Protein AF-A0A345UGN0-F1 (afdb_monomer_lite)

Structure (mmCIF, N/CA/C/O backbone):
data_AF-A0A345UGN0-F1
#
_entry.id   AF-A0A345UGN0-F1
#
loop_
_atom_site.group_PDB
_atom_site.id
_atom_site.type_symbol
_atom_site.label_atom_id
_atom_site.label_alt_id
_atom_site.label_comp_id
_atom_site.label_asym_id
_atom_site.label_entity_id
_atom_site.label_seq_id
_atom_site.pdbx_PDB_ins_code
_atom_site.Cartn_x
_atom_site.Cartn_y
_atom_site.Cartn_z
_atom_site.occupancy
_atom_site.B_iso_or_equiv
_atom_site.auth_seq_id
_atom_site.auth_comp_id
_atom_site.auth_asym_id
_atom_site.auth_atom_id
_atom_site.pdbx_PDB_model_num
ATOM 1 N N . MET A 1 1 ? -23.509 -15.141 -7.051 1.00 30.62 1 MET A N 1
ATOM 2 C CA . MET A 1 1 ? -23.440 -14.643 -5.660 1.00 30.62 1 MET A CA 1
ATOM 3 C C . MET A 1 1 ? -22.195 -13.784 -5.580 1.00 30.62 1 MET A C 1
ATOM 5 O O . MET A 1 1 ? -21.110 -14.329 -5.714 1.00 30.62 1 MET A O 1
ATOM 9 N N . SER A 1 2 ? -22.355 -12.459 -5.527 1.00 31.75 2 SER A N 1
ATOM 10 C CA . SER A 1 2 ? -21.231 -11.515 -5.488 1.00 31.75 2 SER A CA 1
ATOM 11 C C . SER A 1 2 ? -20.430 -11.784 -4.215 1.00 31.75 2 SER A C 1
ATOM 13 O O . SER A 1 2 ? -20.968 -11.667 -3.113 1.00 31.75 2 SER A O 1
ATOM 15 N N . ALA A 1 3 ? -19.188 -12.245 -4.363 1.00 36.72 3 ALA A N 1
ATOM 16 C CA . ALA A 1 3 ? -18.256 -12.271 -3.252 1.00 36.72 3 ALA A CA 1
ATOM 17 C C . ALA A 1 3 ? -18.043 -10.809 -2.863 1.00 36.72 3 AL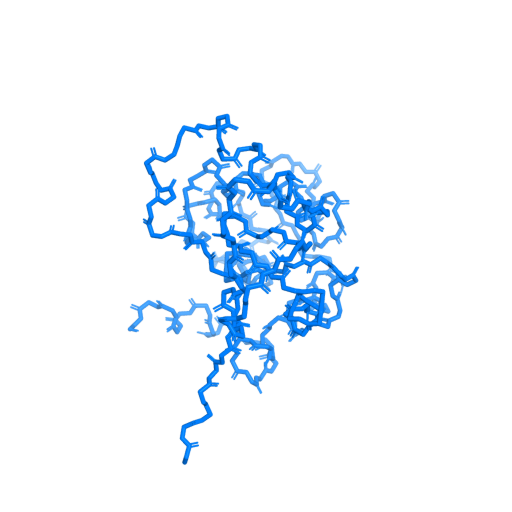A A C 1
ATOM 19 O O . ALA A 1 3 ? -17.457 -10.046 -3.625 1.00 36.72 3 ALA A O 1
ATOM 20 N N . VAL A 1 4 ? -18.600 -10.401 -1.724 1.00 41.44 4 VAL A N 1
ATOM 21 C CA . VAL A 1 4 ? -18.323 -9.086 -1.155 1.00 41.44 4 VAL A CA 1
ATOM 22 C C . VAL A 1 4 ? -16.832 -9.100 -0.831 1.00 41.44 4 VAL A C 1
ATOM 24 O O . VAL A 1 4 ? -16.424 -9.693 0.166 1.00 41.44 4 VAL A O 1
ATOM 27 N N . ALA A 1 5 ? -16.013 -8.541 -1.722 1.00 46.94 5 ALA A N 1
ATOM 28 C CA . ALA A 1 5 ? -14.595 -8.340 -1.486 1.00 46.94 5 ALA A CA 1
ATOM 29 C C . ALA A 1 5 ? -14.494 -7.360 -0.317 1.00 46.94 5 ALA A C 1
ATOM 31 O O . ALA A 1 5 ? -14.673 -6.156 -0.488 1.00 46.94 5 ALA A O 1
ATOM 32 N N . GLN A 1 6 ? -14.356 -7.888 0.901 1.00 52.50 6 GLN A N 1
ATOM 33 C CA . GLN A 1 6 ? -14.428 -7.075 2.103 1.00 52.50 6 GLN A CA 1
ATOM 34 C C . GLN A 1 6 ? -13.127 -7.085 2.888 1.00 52.50 6 GLN A C 1
ATOM 36 O O . GLN A 1 6 ? -12.617 -8.129 3.292 1.00 52.50 6 GLN A O 1
ATOM 41 N N . ALA A 1 7 ? -12.739 -5.846 3.187 1.00 61.25 7 ALA A N 1
ATOM 42 C CA . ALA A 1 7 ? -11.664 -5.376 4.035 1.00 61.25 7 ALA A CA 1
ATOM 43 C C . ALA A 1 7 ? -10.288 -5.382 3.348 1.00 61.25 7 ALA A C 1
ATOM 45 O O . ALA A 1 7 ? -9.485 -6.302 3.460 1.00 61.25 7 ALA A O 1
ATOM 46 N N . TYR A 1 8 ? -10.028 -4.289 2.639 1.00 66.62 8 TYR A N 1
ATOM 47 C CA . TYR A 1 8 ? -8.698 -3.823 2.277 1.00 66.62 8 TYR A CA 1
ATOM 48 C C . TYR A 1 8 ? -8.334 -2.647 3.185 1.00 66.62 8 TYR A C 1
ATOM 50 O O . TYR A 1 8 ? -9.170 -2.073 3.889 1.00 66.62 8 TYR A O 1
ATOM 58 N N . PHE A 1 9 ? -7.051 -2.318 3.206 1.00 81.56 9 PHE A N 1
ATOM 59 C CA . PHE A 1 9 ? -6.600 -1.078 3.804 1.00 81.56 9 PHE A CA 1
ATOM 60 C C . PHE A 1 9 ? -7.017 0.075 2.890 1.00 81.56 9 PHE A C 1
ATOM 62 O O . PHE A 1 9 ? -6.534 0.181 1.766 1.00 81.56 9 PHE A O 1
ATOM 69 N N . GLU A 1 10 ? -7.935 0.905 3.375 1.00 77.12 10 GLU A N 1
ATOM 70 C CA . GLU A 1 10 ? -8.401 2.107 2.687 1.00 77.12 10 GLU A CA 1
ATOM 71 C C . GLU A 1 10 ? -7.826 3.354 3.337 1.00 77.12 10 GLU A C 1
ATOM 73 O O . GLU A 1 10 ? -7.718 3.446 4.566 1.00 77.12 10 GLU A O 1
ATOM 78 N N . TYR A 1 11 ? -7.487 4.331 2.503 1.00 83.19 11 TYR A N 1
ATOM 79 C CA . TYR A 1 11 ? -7.211 5.672 2.982 1.00 83.19 11 TYR A CA 1
ATOM 80 C C . TYR A 1 11 ? -8.526 6.400 3.276 1.00 83.19 11 TYR A C 1
ATOM 82 O O . TYR A 1 11 ? -9.484 6.267 2.512 1.00 83.19 11 TYR A O 1
ATOM 90 N N . PRO A 1 12 ? -8.594 7.192 4.358 1.00 82.19 12 PRO A N 1
ATOM 91 C CA . PRO A 1 12 ? -9.739 8.051 4.610 1.00 82.19 12 PRO A CA 1
ATOM 92 C C . PRO A 1 12 ? -10.007 8.989 3.421 1.00 82.19 12 PRO A C 1
ATOM 94 O O . PRO A 1 12 ? -9.059 9.533 2.849 1.00 82.19 12 PRO A O 1
ATOM 97 N N . PRO A 1 13 ? -11.277 9.266 3.078 1.00 80.81 13 PRO A N 1
ATOM 98 C CA . PRO A 1 13 ? -11.617 10.119 1.935 1.00 80.81 13 PRO A CA 1
ATOM 99 C C . PRO A 1 13 ? -11.110 11.560 2.095 1.00 80.81 13 PRO A C 1
ATOM 101 O O . PRO A 1 13 ? -10.936 12.283 1.120 1.00 80.81 13 PRO A O 1
ATOM 104 N N . ASN A 1 14 ? -10.843 11.987 3.330 1.00 84.00 14 ASN A N 1
ATOM 105 C CA . ASN A 1 14 ? -10.317 13.304 3.662 1.00 84.00 14 ASN A CA 1
ATOM 106 C C . ASN A 1 14 ? -8.777 13.344 3.724 1.00 84.00 14 ASN A C 1
ATOM 108 O O . ASN A 1 14 ? -8.219 14.290 4.270 1.00 84.00 14 ASN A O 1
ATOM 112 N N . ILE A 1 15 ? -8.061 12.349 3.191 1.00 86.06 15 ILE A N 1
ATOM 113 C CA . ILE A 1 15 ? -6.591 12.325 3.253 1.00 86.06 15 ILE A CA 1
ATOM 114 C C . ILE A 1 15 ? -5.936 13.539 2.578 1.00 86.06 15 ILE A C 1
ATOM 116 O O . ILE A 1 15 ? -4.909 14.022 3.040 1.00 86.06 15 ILE A O 1
ATOM 120 N N . GLN A 1 16 ? -6.587 14.079 1.547 1.00 83.75 16 GLN A N 1
ATOM 121 C CA . GLN A 1 16 ? -6.143 15.247 0.781 1.00 83.75 16 GLN A CA 1
ATOM 122 C C . GLN A 1 16 ? -6.120 16.547 1.605 1.00 83.75 16 GLN A C 1
ATOM 124 O O . GLN A 1 16 ? -5.483 17.513 1.202 1.00 83.75 16 GLN A O 1
ATOM 129 N N . VAL A 1 17 ? -6.832 16.598 2.739 1.00 87.31 17 VAL A N 1
ATOM 130 C CA . VAL A 1 17 ? -6.898 17.800 3.591 1.00 87.31 17 VAL A CA 1
ATOM 131 C C . VAL A 1 17 ? -5.969 17.732 4.802 1.00 87.31 17 VAL A C 1
ATOM 133 O O . VAL A 1 17 ? -5.924 18.674 5.590 1.00 87.31 17 VAL A O 1
ATOM 136 N N . LEU A 1 18 ? -5.262 16.616 4.990 1.00 87.62 18 LEU A N 1
ATOM 137 C CA . LEU A 1 18 ? -4.319 16.454 6.091 1.00 87.62 18 LEU A CA 1
ATOM 138 C C . LEU A 1 18 ? -2.998 17.140 5.746 1.00 87.62 18 LEU A C 1
ATOM 140 O O . LEU A 1 18 ? -2.491 17.009 4.634 1.00 87.62 18 LEU A O 1
ATOM 144 N N . ASP A 1 19 ? -2.413 17.842 6.714 1.00 91.38 19 ASP A N 1
ATOM 145 C CA . ASP A 1 19 ? -1.075 18.393 6.546 1.00 91.38 19 ASP A CA 1
ATOM 146 C C . ASP A 1 19 ? -0.017 17.276 6.482 1.00 91.38 19 ASP A C 1
ATOM 148 O O . ASP A 1 19 ? -0.205 16.163 6.989 1.00 91.38 19 ASP A O 1
ATOM 152 N N . LEU A 1 20 ? 1.134 17.592 5.884 1.00 89.94 20 LEU A N 1
ATOM 153 C CA . LEU A 1 20 ? 2.213 16.630 5.671 1.00 89.94 20 LEU A CA 1
ATOM 154 C C . LEU A 1 20 ? 2.709 15.987 6.976 1.00 89.94 20 LEU A C 1
ATOM 156 O O . LEU A 1 20 ? 3.014 14.796 6.989 1.00 89.94 20 LEU A O 1
ATOM 160 N N . ALA A 1 21 ? 2.785 16.732 8.082 1.00 92.38 21 ALA A N 1
ATOM 161 C CA . ALA A 1 21 ? 3.269 16.182 9.346 1.00 92.38 21 ALA A CA 1
ATOM 162 C C . ALA A 1 21 ? 2.272 15.167 9.928 1.00 92.38 21 ALA A C 1
ATOM 164 O O . ALA A 1 21 ? 2.670 14.098 10.411 1.00 92.38 21 ALA A O 1
ATOM 165 N N . THR A 1 22 ? 0.974 15.447 9.813 1.00 90.62 22 THR A N 1
ATOM 166 C CA . THR A 1 22 ? -0.091 14.504 10.169 1.00 90.62 22 THR A CA 1
ATOM 167 C C . THR A 1 22 ? -0.062 13.262 9.276 1.00 90.62 22 THR A C 1
ATOM 169 O O . THR A 1 22 ? -0.125 12.147 9.802 1.00 90.62 22 THR A O 1
ATOM 172 N N . LEU A 1 23 ? 0.115 13.413 7.957 1.00 90.44 23 LEU A N 1
ATOM 173 C CA . LEU A 1 23 ? 0.263 12.282 7.029 1.00 90.44 23 LEU A CA 1
ATOM 174 C C . LEU A 1 23 ? 1.459 11.401 7.410 1.00 90.44 23 LEU A C 1
ATOM 176 O O . LEU A 1 23 ? 1.304 10.195 7.596 1.00 90.44 23 LEU A O 1
ATOM 180 N N . VAL A 1 24 ? 2.639 12.001 7.591 1.00 90.12 24 VAL A N 1
ATOM 181 C CA . VAL A 1 24 ? 3.880 11.291 7.935 1.00 90.12 24 VAL A CA 1
ATOM 182 C C . VAL A 1 24 ? 3.754 10.567 9.273 1.00 90.12 24 VAL A C 1
ATOM 184 O O . VAL A 1 24 ? 4.118 9.395 9.372 1.00 90.12 24 VAL A O 1
ATOM 187 N N . SER A 1 25 ? 3.249 11.239 10.310 1.00 90.44 25 SER A N 1
ATOM 188 C CA . SER A 1 25 ? 3.102 10.628 11.637 1.00 90.44 25 SER A CA 1
ATOM 189 C C . SER A 1 25 ? 2.122 9.456 11.608 1.00 90.44 25 SER A C 1
ATOM 191 O O . SER A 1 25 ? 2.428 8.374 12.109 1.00 90.44 25 SER A O 1
ATOM 193 N N . THR A 1 26 ? 0.985 9.635 10.940 1.00 89.44 26 THR A N 1
ATOM 194 C CA . THR A 1 26 ? -0.048 8.611 10.804 1.00 89.44 26 THR A CA 1
ATOM 195 C C . THR A 1 26 ? 0.447 7.415 9.990 1.00 89.44 26 THR A C 1
ATOM 197 O O . THR A 1 26 ? 0.193 6.270 10.369 1.00 89.44 26 THR A O 1
ATOM 200 N N . TYR A 1 27 ? 1.182 7.672 8.904 1.00 88.94 27 TYR A N 1
ATOM 201 C CA . TYR A 1 27 ? 1.764 6.644 8.046 1.00 88.94 27 TYR A CA 1
ATOM 202 C C . TYR A 1 27 ? 2.842 5.826 8.765 1.00 88.94 27 TYR A C 1
ATOM 204 O O . TYR A 1 27 ? 2.861 4.603 8.657 1.00 88.94 27 TYR A O 1
ATOM 212 N N . ARG A 1 28 ? 3.725 6.476 9.532 1.00 86.56 28 ARG A N 1
ATOM 213 C CA . ARG A 1 28 ? 4.771 5.788 10.310 1.00 86.56 28 ARG A CA 1
ATOM 214 C C . ARG A 1 28 ? 4.189 4.908 11.405 1.00 86.56 28 ARG A C 1
ATOM 216 O O . ARG A 1 28 ? 4.653 3.796 11.602 1.00 86.56 28 ARG A O 1
ATOM 223 N N . GLN A 1 29 ? 3.130 5.378 12.057 1.00 87.12 29 GLN A N 1
ATOM 224 C CA . GLN A 1 29 ? 2.471 4.664 13.150 1.00 87.12 29 GLN A CA 1
ATOM 225 C C . GLN A 1 29 ? 1.524 3.549 12.669 1.00 87.12 29 GLN A C 1
ATOM 227 O O . GLN A 1 29 ? 0.697 3.046 13.440 1.00 87.12 29 GLN A O 1
ATOM 232 N N . ARG A 1 30 ? 1.577 3.173 11.385 1.00 87.94 30 ARG A N 1
ATOM 233 C CA . ARG A 1 30 ? 0.723 2.118 10.838 1.00 87.94 30 ARG A CA 1
ATOM 234 C C . ARG A 1 30 ? 1.113 0.761 11.431 1.00 87.94 30 ARG A C 1
ATOM 236 O O . ARG A 1 30 ? 2.277 0.383 11.470 1.00 87.94 30 ARG A O 1
ATOM 243 N N . GLY A 1 31 ? 0.130 0.011 11.909 1.00 86.12 31 GLY A N 1
ATOM 244 C CA . GLY A 1 31 ? 0.334 -1.310 12.507 1.00 86.12 31 GLY A CA 1
ATOM 245 C C . GLY A 1 31 ? 0.934 -1.303 13.910 1.00 86.12 31 GLY A C 1
ATOM 246 O O . GLY A 1 31 ? 1.031 -2.371 14.518 1.00 86.12 31 GLY A O 1
ATOM 247 N N . GLU A 1 32 ? 1.275 -0.132 14.453 1.00 89.88 32 GLU A N 1
ATOM 248 C CA . GLU A 1 32 ? 1.756 -0.004 15.824 1.00 89.88 32 GLU A CA 1
ATOM 249 C C . GLU A 1 32 ? 0.652 -0.327 16.836 1.00 89.88 32 GLU A C 1
ATOM 251 O O . GLU A 1 32 ? -0.543 -0.097 16.607 1.00 89.88 32 GLU A O 1
ATOM 256 N N . ALA A 1 33 ? 1.060 -0.877 17.980 1.00 90.56 33 ALA A N 1
ATOM 257 C CA . ALA A 1 33 ? 0.146 -1.196 19.062 1.00 90.56 33 ALA A CA 1
ATOM 258 C C . ALA A 1 33 ? -0.350 0.089 19.741 1.00 90.56 33 ALA A C 1
ATOM 260 O O . ALA A 1 33 ? 0.417 0.832 20.346 1.00 90.56 33 ALA A O 1
ATOM 261 N N . PHE A 1 34 ? -1.660 0.303 19.703 1.00 90.75 34 PHE A N 1
ATOM 262 C CA . PHE A 1 34 ? -2.351 1.409 20.348 1.00 90.75 34 PHE A CA 1
ATOM 263 C C . PHE A 1 34 ? -3.189 0.900 21.523 1.00 90.75 34 PHE A C 1
ATOM 265 O O . PHE A 1 34 ? -4.059 0.035 21.356 1.00 90.75 34 PHE A O 1
ATOM 272 N N . SER A 1 35 ? -2.942 1.445 22.714 1.00 93.00 35 SER A N 1
ATOM 273 C CA . SER A 1 35 ? -3.768 1.208 23.899 1.00 93.00 35 SER A CA 1
ATOM 274 C C . SER A 1 35 ? -4.779 2.336 24.032 1.00 93.00 35 SER A C 1
ATOM 276 O O . SER A 1 35 ? -4.386 3.491 24.154 1.00 93.00 35 SER A O 1
ATOM 278 N N . VAL A 1 36 ? -6.067 1.996 24.018 1.00 91.25 36 VAL A N 1
ATOM 279 C CA . VAL A 1 36 ? -7.148 2.989 24.031 1.00 91.25 36 VAL A CA 1
ATOM 280 C C . VAL A 1 36 ? -7.224 3.631 25.422 1.00 91.25 36 VAL A C 1
ATOM 282 O O . VAL A 1 36 ? -7.345 2.892 26.409 1.00 91.25 36 VAL A O 1
ATOM 285 N N . PRO A 1 37 ? -7.136 4.969 25.537 1.00 93.06 37 PRO A N 1
ATOM 286 C CA . PRO A 1 37 ? -7.310 5.659 26.810 1.00 93.06 37 PRO A CA 1
ATOM 287 C C . PRO A 1 37 ? -8.702 5.402 27.412 1.00 93.06 37 PRO A C 1
ATOM 289 O O . PRO A 1 37 ? -9.671 5.298 26.664 1.00 93.06 37 PRO A O 1
ATOM 292 N N . PRO A 1 38 ? -8.863 5.364 28.750 1.00 89.06 38 PRO A N 1
ATOM 293 C CA . PRO A 1 38 ? -10.167 5.111 29.379 1.00 89.06 38 PRO A CA 1
ATOM 294 C C . PRO A 1 38 ? -11.281 6.109 29.019 1.00 89.06 38 PRO A C 1
ATOM 296 O O . PRO A 1 38 ? -12.454 5.776 29.158 1.00 89.06 38 PRO A O 1
ATOM 299 N N . ALA A 1 39 ? -10.924 7.323 28.588 1.00 93.38 39 ALA A N 1
ATOM 300 C CA . ALA A 1 39 ? -11.866 8.368 28.184 1.00 93.38 39 ALA A CA 1
ATOM 301 C C . ALA A 1 39 ? -12.349 8.232 26.727 1.00 93.38 39 ALA A C 1
ATOM 303 O O . ALA A 1 39 ? -13.267 8.940 26.319 1.00 93.38 39 ALA A O 1
ATOM 304 N N . GLU A 1 40 ? -11.740 7.342 25.943 1.00 91.69 40 GLU A N 1
ATOM 305 C CA . GLU A 1 40 ? -12.022 7.175 24.522 1.00 91.69 40 GLU A CA 1
ATOM 306 C C . GLU A 1 40 ? -12.718 5.842 24.248 1.00 91.69 40 GLU A C 1
ATOM 308 O O . GLU A 1 40 ? -12.461 4.822 24.891 1.00 91.69 40 GLU A O 1
ATOM 313 N N . ILE A 1 41 ? -13.590 5.836 23.241 1.00 91.19 41 ILE A N 1
ATOM 314 C CA . ILE A 1 41 ? -14.223 4.619 22.739 1.00 91.19 41 ILE A CA 1
ATOM 315 C C . ILE A 1 41 ? -13.773 4.429 21.301 1.00 91.19 41 ILE A C 1
ATOM 317 O O . ILE A 1 41 ? -14.182 5.156 20.400 1.00 91.19 41 ILE A O 1
ATOM 321 N N . VAL A 1 42 ? -12.956 3.404 21.087 1.00 92.88 42 VAL A N 1
ATOM 322 C CA . VAL A 1 42 ? -12.506 2.994 19.759 1.00 92.88 42 VAL A CA 1
ATOM 323 C C . VAL A 1 42 ? -13.172 1.673 19.403 1.00 92.88 42 VAL A C 1
ATOM 325 O O . VAL A 1 42 ? -13.247 0.758 20.226 1.00 92.88 42 VAL A O 1
ATOM 328 N N . SER A 1 43 ? -13.642 1.553 18.164 1.00 92.88 43 SER A N 1
ATOM 329 C CA . SER A 1 43 ? -14.198 0.310 17.631 1.00 92.88 43 SER A CA 1
ATOM 330 C C . SER A 1 43 ? -13.359 -0.222 16.472 1.00 92.88 43 SER A C 1
ATOM 332 O O . SER A 1 43 ? -12.639 0.516 15.804 1.00 92.88 43 SER A O 1
ATOM 334 N N . CYS A 1 44 ? -13.419 -1.533 16.253 1.00 91.94 44 CYS A N 1
ATOM 335 C CA . CYS A 1 44 ? -12.769 -2.160 15.114 1.00 91.94 44 CYS A CA 1
ATOM 336 C C . CYS A 1 44 ? -13.494 -1.785 13.817 1.00 91.94 44 CYS A C 1
ATOM 338 O O . CYS A 1 44 ? -14.682 -2.076 13.694 1.00 91.94 44 CYS A O 1
ATOM 340 N N . ALA A 1 45 ? -12.769 -1.270 12.824 1.00 89.31 45 ALA A N 1
ATOM 341 C CA . ALA A 1 45 ? -13.323 -0.896 11.522 1.00 89.31 45 ALA A CA 1
ATOM 342 C C . ALA A 1 45 ? -14.054 -2.060 10.820 1.00 89.31 45 ALA A C 1
ATOM 344 O O . ALA A 1 45 ? -15.098 -1.860 10.207 1.00 89.31 45 ALA A O 1
ATOM 345 N N . VAL A 1 46 ? -13.554 -3.294 10.975 1.00 87.19 46 VAL A N 1
ATOM 346 C CA . VAL A 1 46 ? -14.141 -4.497 10.356 1.00 87.19 46 VAL A CA 1
ATOM 347 C C . VAL A 1 46 ? -15.229 -5.118 11.232 1.00 87.19 46 VAL A C 1
ATOM 349 O O . VAL A 1 46 ? -16.364 -5.297 10.807 1.00 87.19 46 VAL A O 1
ATOM 352 N N . THR A 1 47 ? -14.895 -5.469 12.477 1.00 89.06 47 THR A N 1
ATOM 353 C CA . THR A 1 47 ? -15.805 -6.257 13.333 1.00 89.06 47 THR A CA 1
ATOM 354 C C . THR A 1 47 ? -16.819 -5.408 14.095 1.00 89.06 47 THR A C 1
ATOM 356 O O . THR A 1 47 ? -17.727 -5.964 14.710 1.00 89.06 47 THR A O 1
ATOM 359 N N . ARG A 1 48 ? -16.645 -4.079 14.103 1.00 90.75 48 ARG A N 1
ATOM 360 C CA . ARG A 1 48 ? -17.463 -3.095 14.835 1.00 90.75 48 ARG A CA 1
ATOM 361 C C . ARG A 1 48 ? -17.546 -3.326 16.349 1.00 90.75 48 ARG A C 1
ATOM 363 O O . ARG A 1 48 ? -18.424 -2.796 17.021 1.00 90.75 48 ARG A O 1
ATOM 370 N N . ARG A 1 49 ? -16.621 -4.106 16.913 1.00 92.81 49 ARG A N 1
ATOM 371 C CA . ARG A 1 49 ? -16.508 -4.341 18.361 1.00 92.81 49 ARG A CA 1
ATOM 372 C C . ARG A 1 49 ? -15.662 -3.259 19.019 1.00 92.81 49 ARG A C 1
ATOM 374 O O . ARG A 1 49 ? -14.673 -2.829 18.431 1.00 92.81 49 ARG A O 1
ATOM 381 N N . ILE A 1 50 ? -16.012 -2.874 20.245 1.00 94.44 50 ILE A N 1
ATOM 382 C CA . ILE A 1 50 ? -15.215 -1.948 21.065 1.00 94.44 50 ILE A CA 1
ATOM 383 C C . ILE A 1 50 ? -13.871 -2.599 21.415 1.00 94.44 50 ILE A C 1
ATOM 385 O O . ILE A 1 50 ? -13.810 -3.789 21.738 1.00 94.44 50 ILE A O 1
ATOM 389 N N . LEU A 1 51 ? -12.796 -1.818 21.349 1.00 94.25 51 LEU A N 1
ATOM 390 C CA . LEU A 1 51 ? -11.427 -2.263 21.581 1.00 94.25 51 LEU A CA 1
ATOM 391 C C . LEU A 1 51 ? -10.834 -1.590 22.821 1.00 94.25 51 LEU A C 1
ATOM 393 O O . LEU A 1 51 ? -11.027 -0.403 23.049 1.00 94.25 51 LEU A O 1
ATOM 397 N N . LYS A 1 52 ? -10.051 -2.353 23.593 1.00 92.75 52 LYS A N 1
ATOM 398 C CA . LYS A 1 52 ? -9.131 -1.813 24.617 1.00 92.75 52 LYS A CA 1
ATOM 399 C C . LYS A 1 52 ? -7.702 -1.659 24.086 1.00 92.75 52 LYS A C 1
ATOM 401 O O . LYS A 1 52 ? -6.932 -0.835 24.563 1.00 92.75 52 LYS A O 1
ATOM 406 N N . ARG A 1 53 ? -7.348 -2.478 23.093 1.00 93.38 53 ARG A N 1
ATOM 407 C CA . ARG A 1 53 ? -6.077 -2.463 22.365 1.00 93.38 53 ARG A CA 1
ATOM 408 C C . ARG A 1 53 ? -6.349 -2.687 20.887 1.00 93.38 53 ARG A C 1
ATOM 410 O O . ARG A 1 53 ? -7.223 -3.484 20.540 1.00 93.38 53 ARG A O 1
ATOM 417 N N . SER A 1 54 ? -5.602 -2.003 20.036 1.00 92.44 54 SER A N 1
ATOM 418 C CA . SER A 1 54 ? -5.768 -2.068 18.586 1.00 92.44 54 SER A CA 1
ATOM 419 C C . SER A 1 54 ? -4.441 -1.867 17.865 1.00 92.44 54 SER A C 1
ATOM 421 O O . SER A 1 54 ? -3.504 -1.335 18.449 1.00 92.44 54 SER A O 1
ATOM 423 N N . LYS A 1 55 ? -4.382 -2.264 16.598 1.00 92.25 55 LYS A N 1
ATOM 424 C CA . LYS A 1 55 ? -3.420 -1.731 15.631 1.00 92.25 55 LYS A CA 1
ATOM 425 C C . LYS A 1 55 ? -4.123 -0.691 14.778 1.00 92.25 55 LYS A C 1
ATOM 427 O O . LYS A 1 55 ? -5.320 -0.833 14.513 1.00 92.25 55 LYS A O 1
ATOM 432 N N . ARG A 1 56 ? -3.405 0.347 14.363 1.00 89.00 56 ARG A N 1
ATOM 433 C CA . ARG A 1 56 ? -3.995 1.444 13.592 1.00 89.00 56 ARG A CA 1
ATOM 434 C C . ARG A 1 56 ? -3.515 1.420 12.147 1.00 89.00 56 ARG A C 1
ATOM 436 O O . ARG A 1 56 ? -2.322 1.322 11.902 1.00 89.00 56 ARG A O 1
ATOM 443 N N . TRP A 1 57 ? -4.433 1.544 11.200 1.00 89.06 57 TRP A N 1
ATOM 444 C CA . TRP A 1 57 ? -4.140 1.880 9.811 1.00 89.06 57 TRP A CA 1
ATOM 445 C C . TRP A 1 57 ? -4.741 3.240 9.520 1.00 89.06 57 TRP A C 1
ATOM 447 O O . TRP A 1 57 ? -5.957 3.358 9.476 1.00 89.06 57 TRP A O 1
ATOM 457 N N . PHE A 1 58 ? -3.914 4.263 9.356 1.00 87.94 58 PHE A N 1
ATOM 458 C CA . PHE A 1 58 ? -4.371 5.572 8.896 1.00 87.94 58 PHE A CA 1
ATOM 459 C C . PHE A 1 58 ? -5.650 6.122 9.569 1.00 87.94 58 PHE A C 1
ATOM 461 O O . PHE A 1 58 ? -6.618 6.489 8.914 1.00 87.94 58 PHE A O 1
ATOM 468 N N . GLY A 1 59 ? -5.682 6.118 10.908 1.00 84.06 59 GLY A N 1
ATOM 469 C CA . GLY A 1 59 ? -6.846 6.552 11.702 1.00 84.06 59 GLY A CA 1
ATOM 470 C C . GLY A 1 59 ? -7.934 5.486 11.908 1.00 84.06 59 GLY A C 1
ATOM 471 O O . GLY A 1 59 ? -8.753 5.612 12.814 1.00 84.06 59 GLY A O 1
ATOM 472 N N . LEU A 1 60 ? -7.914 4.395 11.144 1.00 88.81 60 LEU A N 1
ATOM 473 C CA . LEU A 1 60 ? -8.788 3.239 11.331 1.00 88.81 60 LEU A CA 1
ATOM 474 C C . LEU A 1 60 ? -8.166 2.249 12.316 1.00 88.81 60 LEU A C 1
ATOM 476 O O . LEU A 1 60 ? -6.978 1.938 12.251 1.00 88.81 60 LEU A O 1
ATOM 480 N N . HIS A 1 61 ? -8.977 1.713 13.222 1.00 91.12 61 HIS A N 1
ATOM 481 C CA . HIS A 1 61 ? -8.508 0.806 14.266 1.00 91.12 61 HIS A CA 1
ATOM 482 C C . HIS A 1 61 ? -8.946 -0.633 14.015 1.00 91.12 61 HIS A C 1
ATOM 484 O O . HIS A 1 61 ? -10.086 -0.914 13.642 1.00 91.12 61 HIS A O 1
ATOM 490 N N . TYR A 1 62 ? -8.044 -1.571 14.284 1.00 91.69 62 TYR A N 1
ATOM 491 C CA . TYR A 1 62 ? -8.252 -2.993 14.051 1.00 91.69 62 TYR A CA 1
ATOM 492 C C . TYR A 1 62 ? -7.901 -3.790 15.301 1.00 91.69 62 TYR A C 1
ATOM 494 O O . TYR A 1 62 ? -6.897 -3.542 15.969 1.00 91.69 62 TYR A O 1
ATOM 502 N N . SER A 1 63 ? -8.723 -4.794 15.610 1.00 92.19 63 SER A N 1
ATOM 503 C CA . SER A 1 63 ? -8.281 -5.874 16.498 1.00 92.19 63 SER A CA 1
ATOM 504 C C . SER A 1 63 ? -7.121 -6.634 15.845 1.00 92.19 63 SER A C 1
ATOM 506 O O . SER A 1 63 ? -7.060 -6.682 14.619 1.00 92.19 63 SER A O 1
ATOM 508 N N . GLN A 1 64 ? -6.261 -7.290 16.630 1.00 90.56 64 GLN A N 1
ATOM 509 C CA . GLN A 1 64 ? -5.148 -8.085 16.088 1.00 90.56 64 GLN A CA 1
ATOM 510 C C . GLN A 1 64 ? -5.626 -9.115 15.049 1.00 90.56 64 GLN A C 1
ATOM 512 O O . GLN A 1 64 ? -5.105 -9.153 13.944 1.00 90.56 64 GLN A O 1
ATOM 517 N N . LYS A 1 65 ? -6.696 -9.865 15.355 1.00 89.88 65 LYS A N 1
ATOM 518 C CA . LYS A 1 65 ? -7.280 -10.845 14.425 1.00 89.88 65 LYS A CA 1
ATOM 519 C C . LYS A 1 65 ? -7.746 -10.208 13.112 1.00 89.88 65 LYS A C 1
ATOM 521 O O . LYS A 1 65 ? -7.578 -10.801 12.056 1.00 89.88 65 LYS A O 1
ATOM 526 N N . ALA A 1 66 ? -8.365 -9.028 13.190 1.00 90.12 66 ALA A N 1
ATOM 527 C CA . ALA A 1 66 ? -8.800 -8.310 11.997 1.00 90.12 66 ALA A CA 1
ATOM 528 C C . ALA A 1 66 ? -7.593 -7.825 11.194 1.00 90.12 66 ALA A C 1
ATOM 530 O O . ALA A 1 66 ? -7.566 -8.045 10.001 1.00 90.12 66 ALA A O 1
ATOM 531 N N . TRP A 1 67 ? -6.586 -7.240 11.847 1.00 89.56 67 TRP A N 1
ATOM 532 C CA . TRP A 1 67 ? -5.353 -6.799 11.197 1.00 89.56 67 TRP A CA 1
ATOM 533 C C . TRP A 1 67 ? -4.662 -7.933 10.436 1.00 89.56 67 TRP A C 1
ATOM 535 O O . TRP A 1 67 ? -4.334 -7.773 9.268 1.00 89.56 67 TRP A O 1
ATOM 545 N N . ASP A 1 68 ? -4.489 -9.087 11.080 1.00 88.31 68 ASP A N 1
ATOM 546 C CA . ASP A 1 68 ? -3.768 -10.220 10.495 1.00 88.31 68 ASP A CA 1
ATOM 547 C C . ASP A 1 68 ? -4.486 -10.788 9.264 1.00 88.31 68 ASP A C 1
ATOM 549 O O . ASP A 1 68 ? -3.836 -11.184 8.303 1.00 88.31 68 ASP A O 1
ATOM 553 N N . ALA A 1 69 ? -5.823 -10.75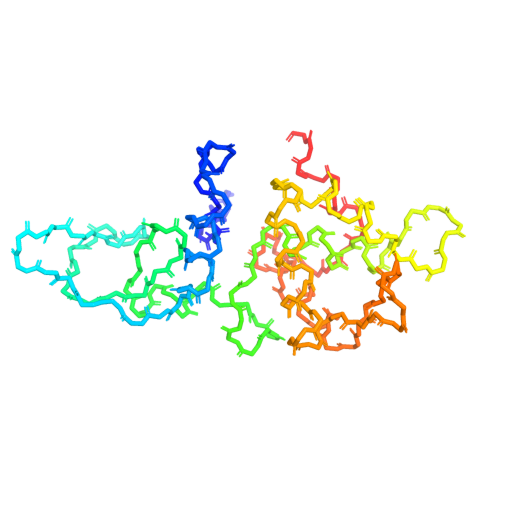5 9.252 1.00 85.12 69 ALA A N 1
ATOM 554 C CA . ALA A 1 69 ? -6.622 -11.158 8.094 1.00 85.12 69 ALA A CA 1
ATOM 555 C C . ALA A 1 69 ? -6.494 -10.196 6.898 1.00 85.12 69 ALA A C 1
ATOM 557 O O . ALA A 1 69 ? -6.818 -10.574 5.776 1.00 85.12 69 ALA A O 1
ATOM 558 N N . LEU A 1 70 ? -6.030 -8.965 7.133 1.00 84.19 70 LEU A N 1
ATOM 559 C CA . LEU A 1 70 ? -5.803 -7.957 6.098 1.00 84.19 70 LEU A CA 1
ATOM 560 C C . LEU A 1 70 ? -4.377 -8.001 5.557 1.00 84.19 70 LEU A C 1
ATOM 562 O O . LEU A 1 70 ? -4.078 -7.284 4.609 1.00 84.19 70 LEU A O 1
ATOM 566 N N . LEU A 1 71 ? -3.468 -8.777 6.143 1.00 87.12 71 LEU A N 1
ATOM 567 C CA . LEU A 1 71 ? -2.098 -8.834 5.648 1.00 87.12 71 LEU A CA 1
ATOM 568 C C . LEU A 1 71 ? -2.053 -9.533 4.290 1.00 87.12 71 LEU A C 1
ATOM 570 O O . LEU A 1 71 ? -2.781 -10.489 4.028 1.00 87.12 71 LEU A O 1
ATOM 574 N N . THR A 1 72 ? -1.199 -9.025 3.407 1.00 86.81 72 THR A N 1
ATOM 575 C CA . THR A 1 72 ? -1.049 -9.600 2.070 1.00 86.81 72 THR A CA 1
ATOM 576 C C . THR A 1 72 ? -0.109 -10.795 2.138 1.00 86.81 72 THR A C 1
ATOM 578 O O . THR A 1 72 ? 0.965 -10.735 2.737 1.00 86.81 72 THR A O 1
ATOM 581 N N . THR A 1 73 ? -0.501 -11.914 1.537 1.00 86.12 73 THR A N 1
ATOM 582 C CA . THR A 1 73 ? 0.415 -13.047 1.386 1.00 86.12 73 THR A CA 1
ATOM 583 C C . THR A 1 73 ? 1.598 -12.622 0.518 1.00 86.12 73 THR A C 1
ATOM 585 O O . THR A 1 73 ? 1.406 -11.950 -0.484 1.00 86.12 73 THR A O 1
ATOM 588 N N . GLY A 1 74 ? 2.823 -12.979 0.905 1.00 84.31 74 GLY A N 1
ATOM 589 C CA . GLY A 1 74 ? 4.021 -12.572 0.163 1.00 84.31 74 GLY A CA 1
ATOM 590 C C . GLY A 1 74 ? 4.544 -11.168 0.489 1.00 84.31 74 GLY A C 1
ATOM 591 O O . GLY A 1 74 ? 5.633 -10.829 0.045 1.00 84.31 74 GLY A O 1
ATOM 592 N N . SER A 1 75 ? 3.843 -10.379 1.316 1.00 85.94 75 SER A N 1
ATOM 593 C CA . SER A 1 75 ? 4.328 -9.066 1.776 1.00 85.94 75 SER A CA 1
ATOM 594 C C . SER A 1 75 ? 5.025 -9.101 3.143 1.00 85.94 75 SER A C 1
ATOM 596 O O . SER A 1 75 ? 5.344 -8.053 3.697 1.00 85.94 75 SER A O 1
ATOM 598 N N . GLU A 1 76 ? 5.226 -10.292 3.721 1.00 83.88 76 GLU A N 1
ATOM 599 C CA . GLU A 1 76 ? 5.903 -10.501 5.017 1.00 83.88 76 GLU A CA 1
ATOM 600 C C . GLU A 1 76 ? 5.348 -9.637 6.162 1.00 83.88 76 GLU A C 1
ATOM 602 O O . GLU A 1 76 ? 6.059 -9.165 7.046 1.00 83.88 76 GLU A O 1
ATOM 607 N N . GLY A 1 77 ? 4.031 -9.433 6.150 1.00 82.06 77 GLY A N 1
ATOM 608 C CA . GLY A 1 77 ? 3.342 -8.640 7.161 1.00 82.06 77 GLY A CA 1
ATOM 609 C C . GLY A 1 77 ? 3.341 -7.138 6.894 1.00 82.06 77 GLY A C 1
ATOM 610 O O . GLY A 1 77 ? 2.797 -6.399 7.714 1.00 82.06 77 GLY A O 1
ATOM 611 N N . TYR A 1 78 ? 3.857 -6.687 5.744 1.00 85.81 78 TYR A N 1
ATOM 612 C CA . TYR A 1 78 ? 3.632 -5.331 5.262 1.00 85.81 78 TYR A CA 1
ATOM 613 C C . TYR A 1 78 ? 2.180 -5.187 4.761 1.00 85.81 78 TYR A C 1
ATOM 615 O O . TYR A 1 78 ? 1.778 -5.856 3.803 1.00 85.81 78 TYR A O 1
ATOM 623 N N . PRO A 1 79 ? 1.353 -4.344 5.390 1.00 86.38 79 PRO A N 1
ATOM 624 C CA . PRO A 1 79 ? 0.003 -4.047 4.916 1.00 86.38 79 PRO A CA 1
ATOM 625 C C . PRO A 1 79 ? 0.036 -3.240 3.606 1.00 86.38 79 PRO A C 1
ATOM 627 O O . PRO A 1 79 ? 0.322 -2.049 3.618 1.00 86.38 79 PRO A O 1
ATOM 630 N N . LEU A 1 80 ? -0.260 -3.885 2.477 1.00 89.50 80 LEU A N 1
ATOM 631 C CA . LEU A 1 80 ? -0.357 -3.218 1.173 1.00 89.50 80 LEU A CA 1
ATOM 632 C C . LEU A 1 80 ? -1.782 -2.681 0.943 1.00 89.50 80 LEU A C 1
ATOM 634 O O . LEU A 1 80 ? -2.756 -3.276 1.414 1.00 89.50 80 LEU A O 1
ATOM 638 N N . THR A 1 81 ? -1.928 -1.582 0.212 1.00 90.44 81 THR A N 1
ATOM 639 C CA . THR A 1 81 ? -3.216 -0.978 -0.173 1.00 90.44 81 THR A CA 1
ATOM 640 C C . THR A 1 81 ? -3.378 -0.968 -1.698 1.00 90.44 81 THR A C 1
ATOM 642 O O . THR A 1 81 ? -2.453 -1.358 -2.416 1.00 90.44 81 THR A O 1
ATOM 645 N N . PRO A 1 82 ? -4.527 -0.509 -2.229 1.00 91.25 82 PRO A N 1
ATOM 646 C CA . PRO A 1 82 ? -4.656 -0.197 -3.651 1.00 91.25 82 PRO A CA 1
ATOM 647 C C . PRO A 1 82 ? -3.568 0.742 -4.196 1.00 91.25 82 PRO A C 1
ATOM 649 O O . PRO A 1 82 ? -3.177 0.600 -5.349 1.00 91.25 82 PRO A O 1
ATOM 652 N N . ALA A 1 83 ? -3.022 1.654 -3.383 1.00 92.56 83 ALA A N 1
ATOM 653 C CA . ALA A 1 83 ? -1.962 2.546 -3.845 1.00 92.56 83 ALA A CA 1
ATOM 654 C C . ALA A 1 83 ? -0.644 1.801 -4.098 1.00 92.56 83 ALA A C 1
ATOM 656 O O . ALA A 1 83 ? -0.012 2.001 -5.136 1.00 92.56 83 ALA A O 1
ATOM 657 N N . GLU A 1 84 ? -0.252 0.888 -3.203 1.00 94.56 84 GLU A N 1
ATOM 658 C CA . GLU A 1 84 ? 0.883 -0.002 -3.451 1.00 94.56 84 GLU A CA 1
ATOM 659 C C . GLU A 1 84 ? 0.623 -0.942 -4.631 1.00 94.56 84 GLU A C 1
ATOM 661 O O . GLU A 1 84 ? 1.555 -1.209 -5.382 1.00 94.56 84 GLU A O 1
ATOM 666 N N . PHE A 1 85 ? -0.618 -1.403 -4.83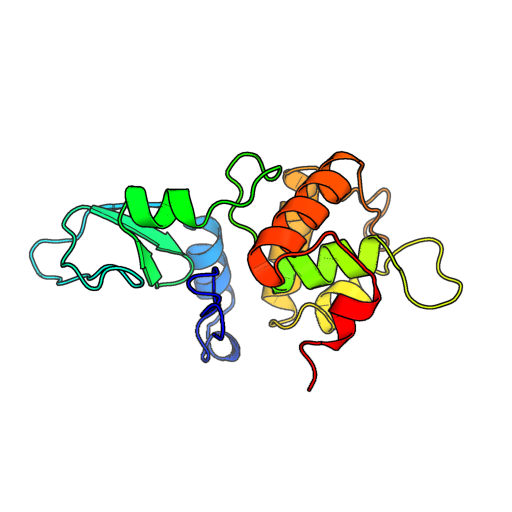9 1.00 95.12 85 PHE A N 1
ATOM 667 C CA . PHE A 1 85 ? -0.973 -2.184 -6.032 1.00 95.12 85 PHE A CA 1
ATOM 668 C C . PHE A 1 85 ? -0.694 -1.399 -7.312 1.00 95.12 85 PHE A C 1
ATOM 670 O O . PHE A 1 85 ? -0.020 -1.913 -8.199 1.00 95.12 85 PHE A O 1
ATOM 677 N N . ASN A 1 86 ? -1.147 -0.146 -7.380 1.00 95.06 86 ASN A N 1
ATOM 678 C CA . ASN A 1 86 ? -0.932 0.707 -8.544 1.00 95.06 86 ASN A CA 1
ATOM 679 C C . ASN A 1 86 ? 0.560 0.953 -8.788 1.00 95.06 86 ASN A C 1
ATOM 681 O O . ASN A 1 86 ? 1.021 0.816 -9.914 1.00 95.06 86 ASN A O 1
ATOM 685 N N . ILE A 1 87 ? 1.341 1.255 -7.746 1.00 96.75 87 ILE A N 1
ATOM 686 C CA . ILE A 1 87 ? 2.786 1.497 -7.894 1.00 96.75 87 ILE A CA 1
ATOM 687 C C . ILE A 1 87 ? 3.521 0.228 -8.345 1.00 96.75 87 ILE A C 1
ATOM 689 O O . ILE A 1 87 ? 4.299 0.281 -9.295 1.00 96.75 87 ILE A O 1
ATOM 693 N N . LEU A 1 88 ? 3.289 -0.907 -7.678 1.00 97.12 88 LEU A N 1
ATOM 694 C CA . LEU A 1 88 ? 3.950 -2.171 -8.012 1.00 97.12 88 LEU A CA 1
ATOM 695 C C . LEU A 1 88 ? 3.526 -2.673 -9.396 1.00 97.12 88 LEU A C 1
ATOM 697 O O . LEU A 1 88 ? 4.370 -3.133 -10.156 1.00 97.12 88 LEU A O 1
ATOM 701 N N . GLY A 1 89 ? 2.245 -2.549 -9.746 1.00 96.12 89 GLY A N 1
ATOM 702 C CA . GLY A 1 89 ? 1.731 -2.942 -11.054 1.00 96.12 89 GLY A CA 1
ATOM 703 C C . GLY A 1 89 ? 2.242 -2.048 -12.183 1.00 96.12 89 GLY A C 1
ATOM 704 O O . GLY A 1 89 ? 2.639 -2.566 -13.220 1.00 96.12 89 GLY A O 1
ATOM 705 N N . LEU A 1 90 ? 2.336 -0.730 -11.972 1.00 95.31 90 LEU A N 1
ATOM 706 C CA . LEU A 1 90 ? 2.984 0.182 -12.924 1.00 95.31 90 LEU A CA 1
ATOM 707 C C . LEU A 1 90 ? 4.487 -0.096 -13.066 1.00 95.31 90 LEU A C 1
ATOM 709 O O . LEU A 1 90 ? 5.056 0.171 -14.116 1.00 95.31 90 LEU A O 1
ATOM 713 N N . ALA A 1 91 ? 5.145 -0.621 -12.029 1.00 96.12 91 ALA A N 1
ATOM 714 C CA . ALA A 1 91 ? 6.542 -1.042 -12.118 1.00 96.12 91 ALA A CA 1
ATOM 715 C C . ALA A 1 91 ? 6.688 -2.395 -12.833 1.00 96.12 91 ALA A C 1
ATOM 717 O O . ALA A 1 91 ? 7.711 -2.636 -13.465 1.00 96.12 91 ALA A O 1
ATOM 718 N N . ALA A 1 92 ? 5.671 -3.262 -12.747 1.00 95.50 92 ALA A N 1
ATOM 719 C CA . ALA A 1 92 ? 5.596 -4.529 -13.477 1.00 95.50 92 ALA A CA 1
ATOM 720 C C . ALA A 1 92 ? 5.315 -4.328 -14.974 1.00 95.50 92 ALA A C 1
ATOM 722 O O . ALA A 1 92 ? 5.814 -5.079 -15.806 1.00 95.50 92 ALA A O 1
ATOM 723 N N . ALA A 1 93 ? 4.497 -3.326 -15.302 1.00 93.06 93 ALA A N 1
ATOM 724 C CA . ALA A 1 93 ? 4.117 -2.959 -16.659 1.00 93.06 93 ALA A CA 1
ATOM 725 C C . ALA A 1 93 ? 4.240 -1.434 -16.847 1.00 93.06 93 ALA A C 1
ATOM 727 O O . ALA A 1 93 ? 3.226 -0.726 -16.803 1.00 93.06 93 ALA A O 1
ATOM 728 N N . PRO A 1 94 ? 5.471 -0.909 -17.012 1.00 89.00 94 PRO A N 1
ATOM 729 C CA . PRO A 1 94 ? 5.687 0.510 -17.266 1.00 89.00 94 PRO A CA 1
ATOM 730 C C . PRO A 1 94 ? 4.956 0.993 -18.533 1.00 89.00 94 PRO A C 1
ATOM 732 O O . PRO A 1 94 ? 4.730 0.198 -19.448 1.00 89.00 94 PRO A O 1
ATOM 735 N N . PRO A 1 95 ? 4.588 2.288 -18.612 1.00 84.44 95 PRO A N 1
ATOM 736 C CA . PRO A 1 95 ? 4.001 2.872 -19.819 1.00 84.44 95 PRO A CA 1
ATOM 737 C C . PRO A 1 95 ? 4.883 2.658 -21.060 1.00 84.44 95 PRO A C 1
ATOM 739 O O . PRO A 1 95 ? 6.105 2.623 -20.941 1.00 84.44 95 PRO A O 1
ATOM 742 N N . GLU A 1 96 ? 4.239 2.539 -22.227 1.00 73.50 96 GLU A N 1
ATOM 743 C CA . GLU A 1 96 ? 4.827 2.162 -23.525 1.00 73.50 96 GLU A CA 1
ATOM 744 C C . GLU A 1 96 ? 6.252 2.711 -23.769 1.00 73.50 96 GLU A C 1
ATOM 746 O O . GLU A 1 96 ? 6.516 3.902 -23.600 1.00 73.50 96 GLU A O 1
ATOM 751 N N . ASP A 1 97 ? 7.154 1.808 -24.178 1.00 69.25 97 ASP A N 1
ATOM 752 C CA . ASP A 1 97 ? 8.584 2.009 -24.484 1.00 69.25 97 ASP A CA 1
ATOM 753 C C . ASP A 1 97 ? 9.512 2.407 -23.315 1.00 69.25 97 ASP A C 1
ATOM 755 O O . ASP A 1 97 ? 10.701 2.653 -23.533 1.00 69.25 97 ASP A O 1
ATOM 759 N N . ALA A 1 98 ? 9.028 2.427 -22.068 1.00 81.75 98 ALA A N 1
ATOM 760 C CA . ALA A 1 98 ? 9.880 2.660 -20.902 1.00 81.75 98 ALA A CA 1
ATOM 761 C C . ALA A 1 98 ? 10.452 1.351 -20.324 1.00 81.75 98 ALA A C 1
ATOM 763 O O . ALA A 1 98 ? 9.716 0.436 -19.963 1.00 81.75 98 ALA A O 1
ATOM 764 N N . GLU A 1 99 ? 11.776 1.289 -20.151 1.00 83.69 99 GLU A N 1
ATOM 765 C CA . GLU A 1 99 ? 12.444 0.171 -19.459 1.00 83.69 99 GLU A CA 1
ATOM 766 C C . GLU A 1 99 ? 12.210 0.188 -17.935 1.00 83.69 99 GLU A C 1
ATOM 768 O O . GLU A 1 99 ? 12.396 -0.829 -17.266 1.00 83.69 99 GLU A O 1
ATOM 773 N N . ALA A 1 100 ? 11.797 1.333 -17.380 1.00 91.06 100 ALA A N 1
ATOM 774 C CA . ALA A 1 100 ? 11.596 1.536 -15.950 1.00 91.06 100 ALA A CA 1
ATOM 775 C C . ALA A 1 100 ? 10.429 2.484 -15.660 1.00 91.06 100 ALA A C 1
ATOM 777 O O . ALA A 1 100 ? 10.116 3.386 -16.442 1.00 91.06 100 ALA A O 1
ATOM 778 N N . LEU A 1 101 ? 9.812 2.334 -14.486 1.00 94.88 101 LEU A N 1
ATOM 779 C CA . LEU A 1 1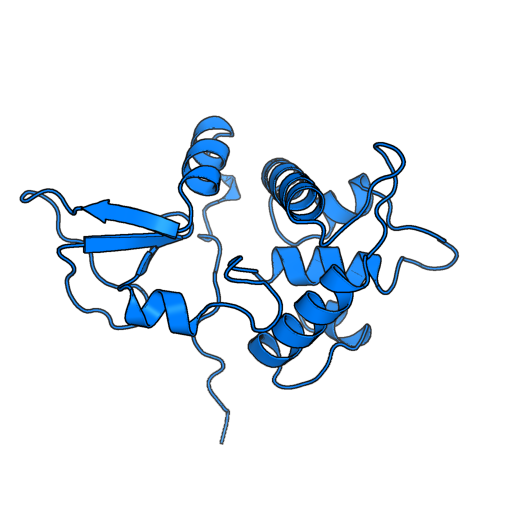01 ? 8.759 3.241 -14.050 1.00 94.88 101 LEU A CA 1
ATOM 780 C C . LEU A 1 101 ? 9.369 4.556 -13.559 1.00 94.88 101 LEU A C 1
ATOM 782 O O . LEU A 1 101 ? 10.061 4.593 -12.540 1.00 94.88 101 LEU A O 1
ATOM 786 N N . ALA A 1 102 ? 9.046 5.661 -14.228 1.00 94.94 102 ALA A N 1
ATOM 787 C CA . ALA A 1 102 ? 9.411 6.986 -13.745 1.00 94.94 102 ALA A CA 1
ATOM 788 C C . ALA A 1 102 ? 8.739 7.275 -12.390 1.00 94.94 102 ALA A C 1
ATOM 790 O O . ALA A 1 102 ? 7.514 7.202 -12.245 1.00 94.94 102 ALA A O 1
ATOM 791 N N . ARG A 1 103 ? 9.531 7.668 -11.392 1.00 94.94 103 ARG A N 1
ATOM 792 C CA . ARG A 1 103 ? 9.075 7.921 -10.020 1.00 94.94 103 ARG A CA 1
ATOM 793 C C . ARG A 1 103 ? 7.967 8.974 -9.956 1.00 94.94 103 ARG A C 1
ATOM 795 O O . ARG A 1 103 ? 6.983 8.791 -9.243 1.00 94.94 103 ARG A O 1
ATOM 802 N N . ASP A 1 104 ? 8.103 10.061 -10.709 1.00 93.94 104 ASP A N 1
ATOM 803 C CA . ASP A 1 104 ? 7.095 11.128 -10.763 1.00 93.94 104 ASP A CA 1
ATOM 804 C C . ASP A 1 104 ? 5.779 10.648 -11.377 1.00 93.94 104 ASP A C 1
ATOM 806 O O . ASP A 1 104 ? 4.700 11.084 -10.970 1.00 93.94 104 ASP A O 1
ATOM 810 N N . PHE A 1 105 ? 5.857 9.726 -12.340 1.00 93.88 105 PHE A N 1
ATOM 811 C CA . PHE A 1 105 ? 4.677 9.094 -12.913 1.00 93.88 105 PHE A CA 1
ATOM 812 C C . PHE A 1 105 ? 3.993 8.197 -11.877 1.00 93.88 105 PHE A C 1
ATOM 814 O O . PHE A 1 105 ? 2.779 8.293 -11.699 1.00 93.88 105 PHE A O 1
ATOM 821 N N . ALA A 1 106 ? 4.761 7.398 -11.131 1.00 94.06 106 ALA A N 1
ATOM 822 C CA . ALA A 1 106 ? 4.240 6.563 -10.050 1.00 94.06 106 ALA A CA 1
ATOM 823 C C . ALA A 1 106 ? 3.510 7.393 -8.981 1.00 94.06 106 ALA A C 1
ATOM 825 O O . ALA A 1 106 ? 2.385 7.071 -8.605 1.00 94.06 106 ALA A O 1
ATOM 826 N N . GLN A 1 107 ? 4.109 8.503 -8.533 1.00 93.62 107 GLN A N 1
ATOM 827 C CA . GLN A 1 107 ? 3.508 9.388 -7.527 1.00 93.62 107 GLN A CA 1
ATOM 828 C C . GLN A 1 107 ? 2.164 9.962 -7.991 1.00 93.62 107 GLN A C 1
ATOM 830 O O . GLN A 1 107 ? 1.213 9.992 -7.215 1.00 93.62 107 GLN A O 1
ATOM 835 N N . LYS A 1 108 ? 2.061 10.376 -9.260 1.00 91.00 108 LYS A N 1
ATOM 836 C CA . LYS A 1 108 ? 0.835 10.972 -9.818 1.00 91.00 108 LYS A CA 1
ATOM 837 C C . LYS A 1 108 ? -0.277 9.956 -10.082 1.00 91.00 108 LYS A C 1
ATOM 839 O O . LYS A 1 108 ? -1.442 10.334 -10.066 1.00 91.00 108 LYS A O 1
ATOM 844 N N . ASN A 1 109 ? 0.072 8.690 -10.314 1.00 91.06 109 ASN A N 1
ATOM 845 C CA . ASN A 1 109 ? -0.873 7.654 -10.745 1.00 91.06 109 ASN A CA 1
ATOM 846 C C . ASN A 1 109 ? -1.126 6.564 -9.689 1.00 91.06 109 ASN A C 1
ATOM 848 O O . ASN A 1 109 ? -1.818 5.590 -9.963 1.00 91.06 109 ASN A O 1
ATOM 852 N N . CYS A 1 110 ? -0.612 6.716 -8.465 1.00 91.19 110 CYS A N 1
ATOM 853 C CA . CYS A 1 110 ? -0.831 5.739 -7.395 1.00 91.19 110 CYS A CA 1
ATOM 854 C C . CYS A 1 110 ? -2.226 5.810 -6.747 1.00 91.19 110 CYS A C 1
ATOM 856 O O . CYS A 1 110 ? -2.588 4.916 -5.989 1.00 91.19 110 CYS A O 1
ATOM 858 N N . GLY A 1 111 ? -3.032 6.837 -7.038 1.00 89.12 111 GLY A N 1
ATOM 859 C CA . GLY A 1 111 ? -4.378 6.987 -6.467 1.00 89.12 111 GLY A CA 1
ATOM 860 C C . GLY A 1 111 ? -4.410 7.618 -5.067 1.00 89.12 111 GLY A C 1
ATOM 861 O O . GLY A 1 111 ? -5.392 7.463 -4.344 1.00 89.12 111 GLY A O 1
ATOM 862 N N . THR A 1 112 ? -3.354 8.335 -4.670 1.00 90.19 112 THR A N 1
ATOM 863 C CA . THR A 1 112 ? -3.311 9.149 -3.441 1.00 90.19 112 THR A CA 1
ATOM 864 C C . THR A 1 112 ? -2.639 10.511 -3.691 1.00 90.19 112 THR A C 1
ATOM 866 O O . THR A 1 112 ? -2.374 10.863 -4.840 1.00 90.19 112 THR A O 1
ATOM 869 N N . THR A 1 113 ? -2.412 11.320 -2.648 1.00 91.19 113 THR A N 1
ATOM 870 C CA . THR A 1 113 ? -1.663 12.587 -2.755 1.00 91.19 113 THR A CA 1
ATOM 871 C C . THR A 1 113 ? -0.215 12.325 -3.188 1.00 91.19 113 THR A C 1
ATOM 873 O O . THR A 1 113 ? 0.343 11.265 -2.893 1.00 91.19 113 THR A O 1
ATOM 876 N N . ALA A 1 114 ? 0.435 13.300 -3.831 1.00 90.00 114 ALA A N 1
ATOM 877 C CA . ALA A 1 114 ? 1.837 13.163 -4.237 1.00 90.00 114 ALA A CA 1
ATOM 878 C C . ALA A 1 114 ? 2.765 12.953 -3.025 1.00 90.00 114 ALA A C 1
ATOM 880 O O . ALA A 1 114 ? 3.674 12.125 -3.064 1.00 90.00 114 ALA A O 1
ATOM 881 N N . GLU A 1 115 ? 2.493 13.643 -1.916 1.00 90.75 115 GLU A N 1
ATOM 882 C CA . GLU A 1 115 ? 3.240 13.524 -0.668 1.00 90.75 115 GLU A CA 1
ATOM 883 C C . GLU A 1 115 ? 3.165 12.112 -0.087 1.00 90.75 115 GLU A C 1
ATOM 885 O O . GLU A 1 115 ? 4.178 11.563 0.349 1.00 90.75 115 GLU A O 1
ATOM 890 N N . LEU A 1 116 ? 1.975 11.503 -0.082 1.00 91.31 116 LEU A N 1
ATOM 891 C CA . LEU A 1 116 ? 1.816 10.142 0.408 1.00 91.31 116 LEU A CA 1
ATOM 892 C C . LEU A 1 116 ? 2.410 9.134 -0.576 1.00 91.31 116 LEU A C 1
ATOM 894 O O . LEU A 1 116 ? 3.077 8.201 -0.139 1.00 91.31 116 LEU A O 1
ATOM 898 N N . GLY A 1 117 ? 2.246 9.351 -1.883 1.00 93.88 117 GLY A N 1
ATOM 899 C CA . GLY A 1 117 ? 2.894 8.549 -2.920 1.00 93.88 117 GLY A CA 1
ATOM 900 C C . GLY A 1 117 ? 4.414 8.505 -2.743 1.00 93.88 117 GLY A C 1
ATOM 901 O O . GLY A 1 117 ? 5.015 7.434 -2.802 1.00 93.88 117 GLY A O 1
ATOM 902 N N . TYR A 1 118 ? 5.037 9.640 -2.417 1.00 93.44 118 TYR A N 1
ATOM 903 C CA . TYR A 1 118 ? 6.462 9.709 -2.096 1.00 93.44 118 TYR A CA 1
ATOM 904 C C . TYR A 1 118 ? 6.842 8.842 -0.881 1.00 93.44 118 TYR A C 1
ATOM 906 O O . TYR A 1 118 ? 7.846 8.125 -0.928 1.00 93.44 118 TYR A O 1
ATOM 914 N N . LEU A 1 119 ? 6.045 8.875 0.196 1.00 93.38 119 LEU A N 1
ATOM 915 C CA . LEU A 1 119 ? 6.265 8.039 1.385 1.00 93.38 119 LEU A CA 1
ATOM 916 C C . LEU A 1 119 ? 6.097 6.548 1.076 1.00 93.38 119 LEU A C 1
ATOM 918 O O . LEU A 1 119 ? 6.912 5.743 1.525 1.00 93.38 119 LEU A O 1
ATOM 922 N N . ILE A 1 120 ? 5.078 6.192 0.290 1.00 94.81 120 ILE A N 1
ATOM 923 C CA . ILE A 1 120 ? 4.807 4.810 -0.111 1.00 94.81 120 ILE A CA 1
ATOM 924 C C . ILE A 1 120 ? 5.966 4.258 -0.938 1.00 94.81 120 ILE A C 1
ATOM 926 O O . ILE A 1 120 ? 6.481 3.192 -0.619 1.00 94.81 120 ILE A O 1
ATOM 930 N N . ILE A 1 121 ? 6.423 4.989 -1.960 1.00 96.44 121 ILE A N 1
ATOM 931 C CA . ILE A 1 121 ? 7.539 4.550 -2.810 1.00 96.44 121 ILE A CA 1
ATOM 932 C C . ILE A 1 121 ? 8.801 4.321 -1.974 1.00 96.44 121 ILE A C 1
ATOM 934 O O . ILE A 1 121 ? 9.466 3.300 -2.136 1.00 96.44 121 ILE A O 1
ATOM 938 N N . ASN A 1 122 ? 9.121 5.237 -1.054 1.00 95.31 122 ASN A N 1
ATOM 939 C CA . ASN A 1 122 ? 10.290 5.084 -0.186 1.00 95.31 122 ASN A CA 1
ATOM 940 C C . ASN A 1 122 ? 10.205 3.844 0.699 1.00 95.31 122 ASN A C 1
ATOM 942 O O . ASN A 1 122 ? 11.201 3.141 0.855 1.00 95.31 122 ASN A O 1
ATOM 946 N N . ASP A 1 123 ? 9.026 3.545 1.236 1.00 94.19 123 ASP A N 1
ATOM 947 C CA . ASP A 1 123 ? 8.831 2.322 2.001 1.00 94.19 123 ASP A CA 1
ATOM 948 C C . ASP A 1 123 ? 8.927 1.083 1.113 1.00 94.19 123 ASP A C 1
ATOM 95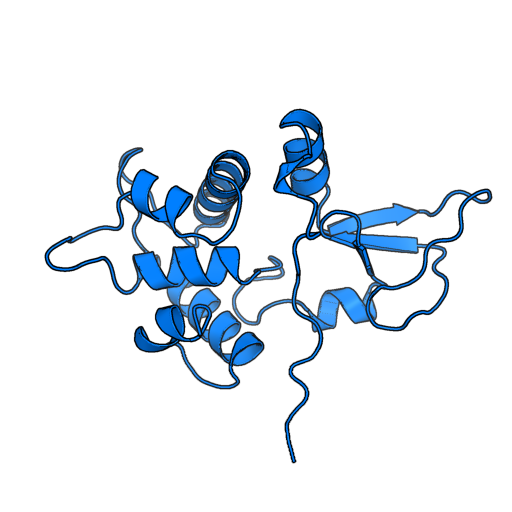0 O O . ASP A 1 123 ? 9.620 0.138 1.473 1.00 94.19 123 ASP A O 1
ATOM 954 N N . LEU A 1 124 ? 8.313 1.074 -0.071 1.00 96.38 124 LEU A N 1
ATOM 955 C CA . LEU A 1 124 ? 8.430 -0.054 -0.999 1.00 96.38 124 LEU A CA 1
ATOM 956 C C . LEU A 1 124 ? 9.895 -0.344 -1.366 1.00 96.38 124 LEU A C 1
ATOM 958 O O . LEU A 1 124 ? 10.268 -1.512 -1.482 1.00 96.38 124 LEU A O 1
ATOM 962 N N . ILE A 1 125 ? 10.735 0.690 -1.474 1.00 96.75 125 ILE A N 1
ATOM 963 C CA . ILE A 1 125 ? 12.188 0.549 -1.638 1.00 96.75 125 ILE A CA 1
ATOM 964 C C . ILE A 1 125 ? 12.839 0.010 -0.356 1.00 96.75 125 ILE A C 1
ATOM 966 O O . ILE A 1 125 ? 13.584 -0.965 -0.408 1.00 96.75 125 ILE A O 1
ATOM 970 N N . GLN A 1 126 ? 12.547 0.596 0.810 1.00 94.50 126 GLN A N 1
ATOM 971 C CA . GLN A 1 126 ? 13.119 0.178 2.097 1.00 94.50 126 GLN A CA 1
ATOM 972 C C . GLN A 1 126 ? 12.797 -1.286 2.434 1.00 94.50 126 GLN A C 1
ATOM 974 O O . GLN A 1 126 ? 13.643 -2.012 2.957 1.00 94.50 126 GLN A O 1
ATOM 979 N N . PHE A 1 127 ? 11.580 -1.729 2.124 1.00 93.69 127 PHE A N 1
ATOM 980 C CA . PHE A 1 127 ? 11.137 -3.110 2.281 1.00 93.69 127 PHE A CA 1
ATOM 981 C C . PHE A 1 127 ? 11.559 -4.004 1.103 1.00 93.69 127 PHE A C 1
ATOM 983 O O . PHE A 1 127 ? 11.291 -5.201 1.126 1.00 93.69 127 PHE A O 1
ATOM 990 N N . GLY A 1 128 ? 12.264 -3.479 0.098 1.00 96.00 128 GLY A N 1
ATOM 991 C CA . GLY A 1 128 ? 12.848 -4.254 -0.997 1.00 96.00 128 GLY A CA 1
ATOM 992 C C . GLY A 1 128 ? 11.840 -4.814 -2.001 1.00 96.00 128 GLY A C 1
ATOM 993 O O . GLY A 1 128 ? 12.165 -5.764 -2.713 1.00 96.00 128 GLY A O 1
ATOM 994 N N . PHE A 1 129 ? 10.624 -4.267 -2.058 1.00 97.12 129 PHE A N 1
ATOM 995 C CA . PHE A 1 129 ? 9.644 -4.573 -3.106 1.00 97.12 129 PHE A CA 1
ATOM 996 C C . PHE A 1 129 ? 9.963 -3.837 -4.411 1.00 97.12 129 PHE A C 1
ATOM 998 O O . PHE A 1 129 ? 9.696 -4.352 -5.494 1.00 97.12 129 PHE A O 1
ATOM 1005 N N . LEU A 1 130 ? 10.576 -2.659 -4.302 1.00 97.62 130 LEU A N 1
ATOM 1006 C CA . LEU A 1 130 ? 11.136 -1.906 -5.417 1.00 97.62 130 LEU A CA 1
ATOM 1007 C C . LEU A 1 130 ? 12.646 -1.744 -5.241 1.00 97.62 130 LEU A C 1
ATOM 1009 O O . LEU A 1 130 ? 13.159 -1.745 -4.121 1.00 97.62 130 LEU A O 1
ATOM 1013 N N . SER A 1 131 ? 13.349 -1.551 -6.349 1.00 97.19 131 SER A N 1
ATOM 1014 C CA . SER A 1 131 ? 14.699 -1.000 -6.364 1.00 97.19 131 SER A CA 1
ATOM 1015 C C . SER A 1 131 ? 14.709 0.318 -7.138 1.00 97.19 131 SER A C 1
ATOM 1017 O O . SER A 1 131 ? 13.901 0.541 -8.037 1.00 97.19 131 SER A O 1
ATOM 1019 N N . SER A 1 132 ? 15.608 1.214 -6.740 1.00 95.81 132 SER A N 1
ATOM 1020 C CA . SER A 1 132 ? 15.765 2.547 -7.327 1.00 95.81 132 SER A CA 1
ATOM 1021 C C . SER A 1 132 ? 17.269 2.791 -7.476 1.00 95.81 132 SER A C 1
ATOM 1023 O O . SER A 1 132 ? 17.896 3.301 -6.548 1.00 95.81 132 SER A O 1
ATOM 1025 N N . PRO A 1 133 ? 17.902 2.324 -8.573 1.00 92.06 133 PRO A N 1
ATOM 1026 C CA . PRO A 1 133 ? 19.337 2.521 -8.811 1.00 92.06 133 PRO A CA 1
ATOM 1027 C C . PRO A 1 133 ? 19.716 4.005 -8.868 1.00 92.06 133 PRO A C 1
ATOM 1029 O O . PRO A 1 133 ? 20.839 4.388 -8.548 1.00 92.06 133 PRO A O 1
ATOM 1032 N N . ASN A 1 134 ? 18.757 4.827 -9.283 1.00 91.19 134 ASN A N 1
ATOM 1033 C CA . ASN A 1 134 ? 18.784 6.277 -9.254 1.00 91.19 134 ASN A CA 1
ATOM 1034 C C . ASN A 1 134 ? 17.469 6.782 -8.629 1.00 91.19 134 ASN A C 1
ATOM 1036 O O . ASN A 1 134 ? 16.528 6.009 -8.454 1.00 91.19 134 ASN A O 1
ATOM 1040 N N . ASP A 1 135 ? 17.390 8.072 -8.304 1.00 87.06 135 ASP A N 1
ATOM 1041 C CA . ASP A 1 135 ? 16.212 8.661 -7.643 1.00 87.06 135 ASP A CA 1
ATOM 1042 C C . ASP A 1 135 ? 14.988 8.826 -8.570 1.00 87.06 135 ASP A C 1
ATOM 1044 O O . ASP A 1 135 ? 13.922 9.248 -8.115 1.00 87.06 135 ASP A O 1
ATOM 1048 N N . TYR A 1 136 ? 15.116 8.508 -9.862 1.00 91.81 136 TYR A N 1
ATOM 1049 C CA . TYR A 1 136 ? 14.120 8.819 -10.892 1.00 91.81 136 TYR A CA 1
ATOM 1050 C C . TYR A 1 136 ? 13.398 7.589 -11.443 1.00 91.81 136 TYR A C 1
ATOM 1052 O O . TYR A 1 136 ? 12.274 7.719 -11.923 1.00 91.81 136 TYR A O 1
ATOM 1060 N N . GLU A 1 137 ? 14.009 6.414 -11.358 1.00 95.38 137 GLU A N 1
ATOM 1061 C CA . GLU A 1 137 ? 13.521 5.173 -11.948 1.00 95.38 137 GLU A CA 1
ATOM 1062 C C . GLU A 1 137 ? 13.270 4.121 -10.877 1.00 95.38 137 GLU A C 1
ATOM 1064 O O . GLU A 1 137 ? 14.084 3.906 -9.978 1.00 95.38 137 GLU A O 1
ATOM 1069 N N . LEU A 1 138 ? 12.140 3.438 -11.011 1.00 97.06 138 LEU A N 1
ATOM 1070 C CA . LEU A 1 138 ? 11.703 2.371 -10.131 1.00 97.06 138 LEU A CA 1
ATOM 1071 C C . LEU A 1 138 ? 11.633 1.068 -10.918 1.00 97.06 138 LEU A C 1
ATOM 1073 O O . LEU A 1 138 ? 11.024 1.004 -11.988 1.00 97.06 138 LEU A O 1
ATOM 1077 N N . TYR A 1 139 ? 12.208 0.024 -10.336 1.00 96.88 139 TYR A N 1
ATOM 1078 C CA . TYR A 1 139 ? 12.190 -1.326 -10.876 1.00 96.88 139 TYR A CA 1
ATOM 1079 C C . TYR A 1 139 ? 11.521 -2.253 -9.872 1.00 96.88 139 TYR A C 1
ATOM 1081 O O . TYR A 1 139 ? 11.784 -2.188 -8.665 1.00 96.88 139 TYR A O 1
ATOM 1089 N N . LEU A 1 140 ? 10.658 -3.133 -10.368 1.00 97.00 140 LEU A N 1
ATOM 1090 C CA . LEU A 1 140 ? 10.071 -4.178 -9.546 1.00 97.00 140 LEU A CA 1
ATOM 1091 C C . LEU A 1 140 ? 11.132 -5.232 -9.213 1.00 97.00 140 LEU A C 1
ATOM 1093 O O . LEU A 1 140 ? 11.914 -5.640 -10.070 1.00 97.00 140 LEU A O 1
ATOM 1097 N N . THR A 1 141 ? 11.182 -5.673 -7.958 1.00 97.62 141 THR A N 1
ATOM 1098 C CA . THR A 1 141 ? 12.050 -6.790 -7.559 1.00 97.62 141 THR A CA 1
ATOM 1099 C C . THR A 1 141 ? 11.279 -8.107 -7.616 1.00 97.62 141 THR A C 1
ATOM 1101 O O . THR A 1 141 ? 10.055 -8.114 -7.521 1.00 97.62 141 THR A O 1
ATOM 1104 N N . ALA A 1 142 ? 11.978 -9.247 -7.628 1.00 96.44 142 ALA A N 1
ATOM 1105 C CA . ALA A 1 142 ? 11.332 -10.561 -7.498 1.00 96.44 142 ALA A CA 1
ATOM 1106 C C . ALA A 1 142 ? 10.467 -10.676 -6.223 1.00 96.44 142 ALA A C 1
ATOM 1108 O O . ALA A 1 142 ? 9.434 -11.340 -6.202 1.00 96.44 142 ALA A O 1
ATOM 1109 N N . ARG A 1 143 ? 10.861 -9.994 -5.138 1.00 95.50 143 ARG A N 1
ATOM 1110 C CA . ARG A 1 143 ? 10.049 -9.916 -3.915 1.00 95.50 143 ARG A CA 1
ATOM 1111 C C . ARG A 1 143 ? 8.797 -9.066 -4.136 1.00 95.50 143 ARG A C 1
ATOM 1113 O O . ARG A 1 143 ? 7.726 -9.424 -3.651 1.00 95.50 143 ARG A O 1
ATOM 1120 N N . GLY A 1 144 ? 8.931 -7.960 -4.865 1.00 97.00 144 GLY A N 1
ATOM 1121 C CA . GLY A 1 144 ? 7.822 -7.118 -5.302 1.00 97.00 144 GLY A CA 1
ATOM 1122 C C . GLY A 1 144 ? 6.814 -7.870 -6.167 1.00 97.00 144 GLY A C 1
ATOM 1123 O O . GLY A 1 144 ? 5.621 -7.730 -5.932 1.00 97.00 144 GLY A O 1
ATOM 1124 N N . GLU A 1 145 ? 7.268 -8.722 -7.087 1.00 96.62 145 GLU A N 1
ATOM 1125 C CA . GLU A 1 145 ? 6.402 -9.572 -7.919 1.00 96.62 145 GLU A CA 1
ATOM 1126 C C . GLU A 1 145 ? 5.546 -10.523 -7.071 1.00 96.62 145 GLU A C 1
ATOM 1128 O O . GLU A 1 145 ? 4.327 -10.586 -7.238 1.00 96.62 145 GLU A O 1
ATOM 1133 N N . ILE A 1 146 ? 6.158 -11.213 -6.102 1.00 96.19 146 ILE A N 1
ATOM 1134 C CA . ILE A 1 146 ? 5.441 -12.113 -5.183 1.00 96.19 146 ILE A CA 1
ATOM 1135 C C . ILE A 1 146 ? 4.406 -11.334 -4.358 1.00 96.19 146 ILE A C 1
ATOM 1137 O O . ILE A 1 146 ? 3.273 -11.789 -4.175 1.00 96.19 146 ILE A O 1
ATOM 1141 N N . ALA A 1 147 ? 4.786 -10.154 -3.860 1.00 95.81 147 ALA A N 1
ATOM 1142 C CA . ALA A 1 147 ? 3.898 -9.291 -3.092 1.00 95.81 147 ALA A CA 1
ATOM 1143 C C . ALA A 1 147 ? 2.742 -8.741 -3.947 1.00 95.81 147 ALA A C 1
ATOM 1145 O O . ALA A 1 147 ? 1.604 -8.714 -3.476 1.00 95.81 147 ALA A O 1
ATOM 1146 N N . LEU A 1 14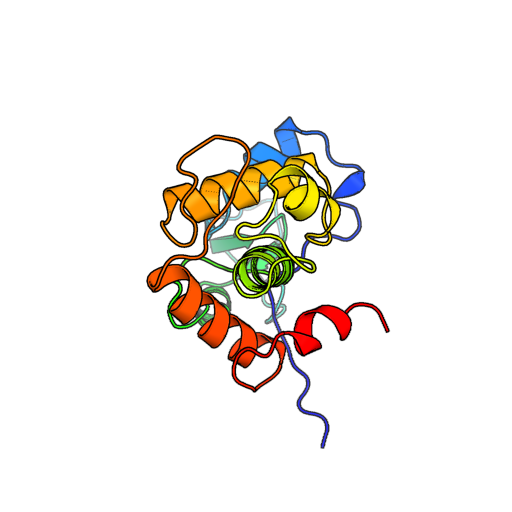8 ? 3.010 -8.354 -5.198 1.00 96.06 148 LEU A N 1
ATOM 1147 C CA . LEU A 1 148 ? 2.023 -7.871 -6.165 1.00 96.06 148 LEU A CA 1
ATOM 1148 C C . LEU A 1 148 ? 1.006 -8.959 -6.514 1.00 96.06 148 LEU A C 1
ATOM 1150 O O . LEU A 1 148 ? -0.193 -8.698 -6.515 1.00 96.06 148 LEU A O 1
ATOM 1154 N N . ASP A 1 149 ? 1.456 -10.190 -6.742 1.00 95.25 149 ASP A N 1
ATOM 1155 C CA . ASP A 1 149 ? 0.571 -11.314 -7.045 1.00 95.25 149 ASP A CA 1
ATOM 1156 C C . ASP A 1 149 ? -0.317 -11.680 -5.840 1.00 95.25 149 ASP A C 1
ATOM 1158 O O . ASP A 1 149 ? -1.532 -11.865 -5.963 1.00 95.25 149 ASP A O 1
ATOM 1162 N N . GLY A 1 150 ? 0.258 -11.698 -4.632 1.00 93.00 150 GLY A N 1
ATOM 1163 C CA . GLY A 1 150 ? -0.509 -11.852 -3.394 1.00 93.00 150 GLY A CA 1
ATOM 1164 C C . GLY A 1 150 ? -1.522 -10.724 -3.177 1.00 93.00 150 GLY A C 1
ATOM 1165 O O . GLY A 1 150 ? -2.648 -10.968 -2.730 1.00 93.00 150 GLY A O 1
ATOM 1166 N N . LEU A 1 151 ? -1.148 -9.492 -3.530 1.00 92.38 151 LEU A N 1
ATOM 1167 C CA . LEU A 1 151 ? -2.015 -8.321 -3.451 1.00 92.38 151 LEU A CA 1
ATOM 1168 C C . LEU A 1 151 ? -3.156 -8.396 -4.464 1.00 92.38 151 LEU A C 1
ATOM 1170 O O . LEU A 1 151 ? -4.304 -8.167 -4.087 1.00 92.38 151 LEU A O 1
ATOM 1174 N N . SER A 1 152 ? -2.856 -8.787 -5.702 1.00 92.75 152 SER A N 1
ATOM 1175 C CA . SER A 1 152 ? -3.840 -8.979 -6.766 1.00 92.75 152 SER A CA 1
ATOM 1176 C C . SER A 1 152 ? -4.895 -10.001 -6.361 1.00 92.75 152 SER A C 1
ATOM 1178 O O . SER A 1 152 ? -6.091 -9.720 -6.425 1.00 92.75 152 SER A O 1
ATOM 1180 N N . ARG A 1 153 ? -4.481 -11.151 -5.811 1.00 91.12 153 ARG A N 1
ATOM 1181 C CA . ARG A 1 153 ? -5.431 -12.171 -5.339 1.00 91.12 153 ARG A CA 1
ATOM 1182 C C . ARG A 1 153 ? -6.306 -11.667 -4.203 1.00 91.12 153 ARG A C 1
ATOM 1184 O O . ARG A 1 153 ? -7.477 -12.028 -4.136 1.00 91.12 153 ARG A O 1
ATOM 1191 N N . ARG A 1 154 ? -5.764 -10.832 -3.315 1.00 87.00 154 ARG A N 1
ATOM 1192 C CA . ARG A 1 154 ? -6.537 -10.247 -2.214 1.00 87.00 154 ARG A CA 1
ATOM 1193 C C . ARG A 1 154 ? -7.541 -9.199 -2.702 1.00 87.00 154 ARG A C 1
ATOM 1195 O O . ARG A 1 154 ? -8.646 -9.160 -2.172 1.00 87.00 154 ARG A O 1
ATOM 1202 N N . LEU A 1 155 ? -7.169 -8.363 -3.673 1.00 86.88 155 LEU A N 1
ATOM 1203 C CA . LEU A 1 155 ? -8.022 -7.281 -4.182 1.00 86.88 155 LEU A CA 1
ATOM 1204 C C . LEU A 1 155 ? -9.037 -7.762 -5.232 1.00 86.88 155 LEU A C 1
ATOM 1206 O O . LEU A 1 155 ? -10.192 -7.347 -5.192 1.00 86.88 155 LEU A O 1
ATOM 1210 N N . TYR A 1 156 ? -8.629 -8.659 -6.131 1.00 88.50 156 TYR A N 1
ATOM 1211 C CA . TYR A 1 156 ? -9.386 -9.051 -7.328 1.00 88.50 156 TYR A CA 1
ATOM 1212 C C . TYR A 1 156 ? -9.685 -10.553 -7.417 1.00 88.50 156 TYR A C 1
ATOM 1214 O O . TYR A 1 156 ? -10.389 -10.992 -8.323 1.00 88.50 156 TYR A O 1
ATOM 1222 N N . GLY A 1 157 ? -9.160 -11.373 -6.502 1.00 89.38 157 GLY A N 1
ATOM 1223 C CA . GLY A 1 157 ? -9.379 -12.825 -6.512 1.00 89.38 157 GLY A CA 1
ATOM 1224 C C . GLY A 1 157 ? -8.584 -13.589 -7.577 1.00 89.38 157 GLY A C 1
ATOM 1225 O O . GLY A 1 157 ? -8.769 -14.797 -7.710 1.00 89.38 157 GLY A O 1
ATOM 1226 N N . THR A 1 158 ? -7.692 -12.922 -8.314 1.00 92.25 158 THR A N 1
ATOM 1227 C CA . THR A 1 158 ? -6.883 -13.508 -9.394 1.00 92.25 158 THR A CA 1
ATOM 1228 C C . THR A 1 158 ? -5.417 -13.070 -9.309 1.00 92.25 158 THR A C 1
ATOM 1230 O O . THR A 1 158 ? -5.084 -12.152 -8.561 1.00 92.25 158 THR A O 1
ATOM 1233 N N . ALA A 1 159 ? -4.529 -13.755 -10.034 1.00 93.69 159 ALA A N 1
ATOM 1234 C CA . ALA A 1 159 ? -3.131 -13.350 -10.183 1.00 93.69 159 ALA A CA 1
ATOM 1235 C C . ALA A 1 159 ? -3.014 -11.950 -10.810 1.00 93.69 159 ALA A C 1
ATOM 1237 O O . ALA A 1 159 ? -3.994 -11.433 -11.349 1.00 93.69 159 ALA A O 1
ATOM 1238 N N . PHE A 1 160 ? -1.849 -11.311 -10.705 1.00 95.38 160 PHE A N 1
ATOM 1239 C CA . PHE A 1 160 ? -1.660 -10.004 -11.340 1.00 95.38 160 PHE A CA 1
ATOM 1240 C C . PHE A 1 160 ? -1.743 -10.104 -12.867 1.00 95.38 160 PHE A C 1
ATOM 1242 O O . PHE A 1 160 ? -1.125 -10.973 -13.477 1.00 95.38 160 PHE A O 1
ATOM 1249 N N . ASP A 1 161 ? -2.487 -9.171 -13.450 1.00 93.94 161 ASP A N 1
ATOM 1250 C CA . ASP A 1 161 ? -2.559 -8.891 -14.877 1.00 93.94 161 ASP A CA 1
ATOM 1251 C C . ASP A 1 161 ? -2.555 -7.364 -15.039 1.00 93.94 161 ASP A C 1
ATOM 1253 O O . ASP A 1 161 ? -3.196 -6.659 -14.252 1.00 93.94 161 ASP A O 1
ATOM 1257 N N . ALA A 1 162 ? -1.819 -6.843 -16.022 1.00 92.38 162 ALA A N 1
ATOM 1258 C CA . ALA A 1 162 ? -1.677 -5.403 -16.226 1.00 92.38 162 ALA A CA 1
ATOM 1259 C C . ALA A 1 162 ? -3.021 -4.710 -16.514 1.00 92.38 162 ALA A C 1
ATOM 1261 O O . ALA A 1 162 ? -3.194 -3.542 -16.160 1.00 92.38 162 ALA A O 1
ATOM 1262 N N . GLU A 1 163 ? -4.005 -5.423 -17.074 1.00 91.06 163 GLU A N 1
ATOM 1263 C CA . GLU A 1 163 ? -5.353 -4.894 -17.297 1.00 91.06 163 GLU A CA 1
ATOM 1264 C C . GLU A 1 163 ? -6.050 -4.500 -15.984 1.00 91.06 163 GLU A C 1
ATOM 1266 O O . GLU A 1 163 ? -6.862 -3.571 -15.967 1.00 91.06 163 GLU A O 1
ATOM 1271 N N . LEU A 1 164 ? -5.692 -5.132 -14.856 1.00 90.44 164 LEU A N 1
ATOM 1272 C CA . LEU A 1 164 ? -6.250 -4.834 -13.529 1.00 90.44 164 LEU A CA 1
ATOM 1273 C C . LEU A 1 164 ? -5.952 -3.409 -13.048 1.00 90.44 164 LEU A C 1
ATOM 1275 O O . LEU A 1 164 ? -6.682 -2.900 -12.197 1.00 90.44 164 LEU A O 1
ATOM 1279 N N . LEU A 1 165 ? -4.931 -2.740 -13.598 1.00 88.00 165 LEU A N 1
ATOM 1280 C CA . LEU A 1 165 ? -4.643 -1.331 -13.303 1.00 88.00 165 LEU A CA 1
ATOM 1281 C C . LEU A 1 165 ? -5.763 -0.392 -13.778 1.00 88.00 165 LEU A C 1
ATOM 1283 O O . LEU A 1 165 ? -5.964 0.675 -13.200 1.00 88.00 165 LEU A O 1
ATOM 1287 N N . TRP A 1 166 ? -6.527 -0.798 -14.793 1.00 83.50 166 TRP A N 1
ATOM 1288 C CA . TRP A 1 166 ? -7.579 0.024 -15.395 1.00 83.50 166 TRP A CA 1
ATOM 1289 C C . TRP A 1 166 ? -8.966 -0.236 -14.795 1.00 83.50 166 TRP A C 1
ATOM 1291 O O . TRP A 1 166 ? -9.846 0.615 -14.905 1.00 83.50 166 TRP A O 1
ATOM 1301 N N . TYR A 1 167 ? -9.156 -1.352 -14.082 1.00 73.50 167 TYR A N 1
ATOM 1302 C CA . TYR A 1 167 ? -10.431 -1.696 -13.433 1.00 73.50 167 TYR A CA 1
ATOM 1303 C C . TYR A 1 167 ? -10.843 -0.728 -12.311 1.00 73.50 167 TYR A C 1
ATOM 1305 O O . TYR A 1 167 ? -12.020 -0.662 -11.971 1.00 73.50 167 TYR A O 1
ATOM 1313 N N . GLN A 1 168 ? -9.910 0.030 -11.723 1.00 54.12 168 GLN A N 1
ATOM 1314 C CA . GLN A 1 168 ? -10.230 1.012 -10.674 1.00 54.12 168 GLN A CA 1
ATOM 1315 C C . GLN A 1 168 ? -10.764 2.351 -11.209 1.00 54.12 168 GLN A C 1
ATOM 1317 O O . GLN A 1 168 ? -11.169 3.194 -10.410 1.00 54.12 168 GLN A O 1
ATOM 1322 N N . GLN A 1 169 ? -10.750 2.574 -12.529 1.00 43.94 169 GLN A N 1
ATOM 1323 C CA . GLN A 1 169 ? -11.144 3.852 -13.141 1.00 43.94 169 GLN A CA 1
ATOM 1324 C C . GLN A 1 169 ? -12.583 3.871 -13.691 1.00 43.94 169 GLN A C 1
ATOM 1326 O O . GLN A 1 169 ? -13.010 4.899 -14.220 1.00 43.94 169 GLN A O 1
ATOM 1331 N N . SER A 1 170 ? -13.328 2.766 -13.569 1.00 31.31 170 SER A N 1
ATOM 1332 C CA . SER A 1 170 ? -14.706 2.597 -14.068 1.00 31.31 170 SER A CA 1
ATOM 1333 C C . SER A 1 170 ? -15.755 2.545 -12.965 1.00 31.31 170 SER A C 1
ATOM 1335 O O . SER A 1 170 ? -15.524 1.785 -11.998 1.00 31.31 170 SER A O 1
#

Radius of gyration: 16.47 Å; chains: 1; bounding box: 43×33×54 Å

Organism: NCBI:txid1457365

pLDDT: mean 87.74, std 12.5, range [30.62, 97.62]

Secondary structure (DSSP, 8-state):
------------TTGGGS-HHHHHHHHHTTT-EEEPPTT--EE-TTT--EESEEEEETTEEE-HHHHHHTSPTTTTT----HHHHHHHHHHHS-STT-SSEEHHHHHHHSSS-HHHHHHHHHHHHHTTSEE-SSSSEEEE-HHHHHHHHHHHHHHHSS---GGGGTGGG-

Sequence (170 aa):
MSAVAQAYFEYPPNIQVLDLATLVSTYRQRGEAFSVPPAEIVSCAVTRRILKRSKRWFGLHYSQKAWDALLTTGSEGYPLTPAEFNILGLAAAPPEDAEALARDFAQKNCGTTAELGYLIINDLIQFGFLSSPNDYELYLTARGEIALDGLSRRLYGTAFDAELLWYQQS

Foldseek 3Di:
DDPPLDDAQDADPCQVVDDLVLLVVLQVQAQPKDADDPVDWAAAPRPRHTDRIFGDRNNHTHDPVSLVVNAFPLLVSPRDHQLLLLLLLCLVPPPPPDPFHFLQNSLVLSPHHSSNSVVSLVVCCVSPQWPPPDPTTIHGDPSVQSRSQSVCCSRPVGGDDSVVSCVVVD